Protein AF-A0A9D1ZMM8-F1 (afdb_monomer_lite)

Foldseek 3Di:
DDPCVQAVPLVVVLVVLVVVLVVVVPCVPPVPPVPVPNVVSVVVSVVSVVVVVVCVVVVHTHPPPDPPDD

pLDDT: mean 74.11, std 17.13, range [33.97, 92.69]

Organism: NCBI:txid2838523

Structure (mmCIF, N/CA/C/O backbone):
data_AF-A0A9D1ZMM8-F1
#
_entry.id   AF-A0A9D1ZMM8-F1
#
loop_
_atom_site.group_PDB
_atom_site.id
_atom_site.type_symbol
_atom_site.label_atom_id
_atom_site.label_alt_id
_atom_site.label_comp_id
_atom_site.label_asym_id
_atom_site.label_entity_id
_atom_site.label_seq_id
_atom_site.pdbx_PDB_ins_code
_atom_site.Cartn_x
_atom_site.Cartn_y
_atom_site.Cartn_z
_atom_site.occupancy
_atom_site.B_iso_or_equiv
_atom_site.auth_seq_id
_atom_site.auth_comp_id
_atom_site.auth_asym_id
_atom_site.auth_atom_id
_atom_site.pdbx_PDB_model_num
ATOM 1 N N . MET A 1 1 ? -18.930 4.365 10.722 1.00 66.56 1 MET A N 1
ATOM 2 C CA . MET A 1 1 ? -18.126 4.091 9.510 1.00 66.56 1 MET A CA 1
ATOM 3 C C . MET A 1 1 ? -17.606 2.664 9.596 1.00 66.56 1 MET A C 1
ATOM 5 O O . MET A 1 1 ? -17.163 2.289 10.673 1.00 66.56 1 MET A O 1
ATOM 9 N N . ASN A 1 2 ? -17.721 1.844 8.545 1.00 82.06 2 ASN A N 1
ATOM 10 C CA . ASN A 1 2 ? -17.173 0.478 8.588 1.00 82.06 2 ASN A CA 1
ATOM 11 C C . ASN A 1 2 ? -15.658 0.477 8.286 1.00 82.06 2 ASN A C 1
ATOM 13 O O . ASN A 1 2 ? -15.149 1.421 7.686 1.00 82.06 2 ASN A O 1
ATOM 17 N N . LEU A 1 3 ? -14.940 -0.577 8.693 1.00 76.06 3 LEU A N 1
ATOM 18 C CA . LEU A 1 3 ? -13.485 -0.723 8.490 1.00 76.06 3 LEU A CA 1
ATOM 19 C C . LEU A 1 3 ? -13.062 -0.518 7.025 1.00 76.06 3 LEU A C 1
ATOM 21 O O . LEU A 1 3 ? -12.064 0.140 6.749 1.00 76.06 3 LEU A O 1
ATOM 25 N N . LYS A 1 4 ? -13.865 -1.015 6.076 1.00 77.00 4 LYS A N 1
ATOM 26 C CA . LYS A 1 4 ? -13.619 -0.848 4.638 1.00 77.00 4 LYS A CA 1
ATOM 27 C C . LYS A 1 4 ? -13.680 0.621 4.201 1.00 77.00 4 LYS A C 1
ATOM 29 O O . LYS A 1 4 ? -12.852 1.051 3.412 1.00 77.00 4 LYS A O 1
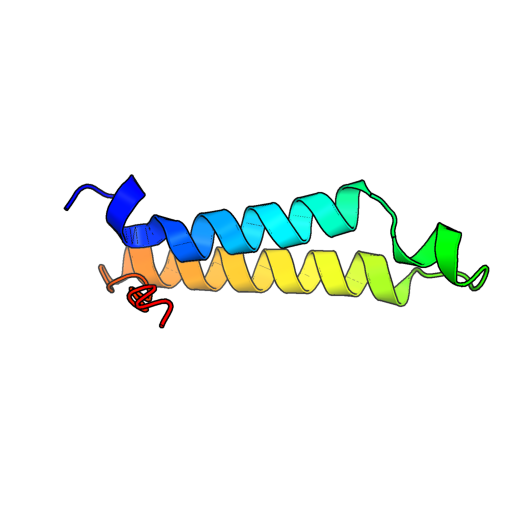ATOM 34 N N . GLN A 1 5 ? -14.648 1.387 4.699 1.00 83.25 5 GLN A N 1
ATOM 35 C CA . GLN A 1 5 ? -14.778 2.825 4.443 1.00 83.25 5 GLN A CA 1
ATOM 36 C C . GLN A 1 5 ? -13.674 3.616 5.147 1.00 83.25 5 GLN A C 1
ATOM 38 O O . GLN A 1 5 ? -13.170 4.586 4.584 1.00 83.25 5 GLN A O 1
ATOM 43 N N . LYS A 1 6 ? -13.280 3.181 6.351 1.00 85.25 6 LYS A N 1
ATOM 44 C CA . LYS A 1 6 ? -12.248 3.822 7.173 1.00 85.25 6 LYS A CA 1
ATOM 45 C C . LYS A 1 6 ? -10.886 3.872 6.482 1.00 85.25 6 LYS A C 1
ATOM 47 O O . LYS A 1 6 ? -10.213 4.882 6.610 1.00 85.25 6 LYS A O 1
ATOM 52 N N . TYR A 1 7 ? -10.536 2.841 5.713 1.00 88.12 7 TYR A N 1
ATOM 53 C CA . TYR A 1 7 ? -9.223 2.707 5.063 1.00 88.12 7 TYR A CA 1
ATOM 54 C C . TYR A 1 7 ? -9.296 2.616 3.532 1.00 88.12 7 TYR A C 1
ATOM 56 O O . TYR A 1 7 ? -8.395 2.085 2.885 1.00 88.12 7 TYR A O 1
ATOM 64 N N . SER A 1 8 ? -10.402 3.070 2.936 1.00 88.06 8 SER A N 1
ATOM 65 C CA . SER A 1 8 ? -10.636 2.942 1.489 1.00 88.06 8 SER A CA 1
ATOM 66 C C . SER A 1 8 ? -9.538 3.606 0.652 1.00 88.06 8 SER A C 1
ATOM 68 O O . SER A 1 8 ? -9.061 2.996 -0.301 1.00 88.06 8 SER A O 1
ATOM 70 N N . ASN A 1 9 ? -9.064 4.783 1.066 1.00 86.06 9 ASN A N 1
ATOM 71 C CA . ASN A 1 9 ? -8.005 5.518 0.377 1.00 86.06 9 ASN A CA 1
ATOM 72 C C . ASN A 1 9 ? -6.654 4.791 0.426 1.00 86.06 9 ASN A C 1
ATOM 74 O O . ASN A 1 9 ? -5.999 4.648 -0.605 1.00 86.06 9 ASN A O 1
ATOM 78 N N . GLU A 1 10 ? -6.236 4.293 1.593 1.00 89.88 10 GLU A N 1
ATOM 79 C CA . GLU A 1 10 ? -5.012 3.498 1.718 1.00 89.88 10 GLU A CA 1
ATOM 80 C C . GLU A 1 10 ? -5.079 2.227 0.861 1.00 89.88 10 GLU A C 1
ATOM 82 O O . GLU A 1 10 ? -4.136 1.915 0.132 1.00 89.88 10 GLU A O 1
ATOM 87 N N . ILE A 1 11 ? -6.216 1.526 0.902 1.00 89.44 11 ILE A N 1
ATOM 88 C CA . ILE A 1 11 ? -6.446 0.308 0.121 1.00 89.44 11 ILE A CA 1
ATOM 89 C C . ILE A 1 11 ? -6.393 0.602 -1.384 1.00 89.44 11 ILE A C 1
ATOM 91 O O . ILE A 1 11 ? -5.776 -0.156 -2.133 1.00 89.44 11 ILE A O 1
ATOM 95 N N . ASP A 1 12 ? -7.028 1.677 -1.846 1.00 89.19 12 ASP A N 1
ATOM 96 C CA . ASP A 1 12 ? -7.047 2.029 -3.266 1.00 89.19 12 ASP A CA 1
ATOM 97 C C . ASP A 1 12 ? -5.673 2.496 -3.763 1.00 89.19 12 ASP A C 1
ATOM 99 O O . ASP A 1 12 ? -5.282 2.160 -4.882 1.00 89.19 12 ASP A O 1
ATOM 103 N N . ASN A 1 13 ? -4.886 3.158 -2.913 1.00 86.12 13 ASN A N 1
ATOM 104 C CA . ASN A 1 13 ? -3.509 3.529 -3.231 1.00 86.12 13 ASN A CA 1
ATOM 105 C C . ASN A 1 13 ? -2.609 2.289 -3.407 1.00 86.12 13 ASN A C 1
ATOM 107 O O . ASN A 1 13 ? -1.911 2.156 -4.412 1.00 86.12 13 ASN A O 1
ATOM 111 N N . ILE A 1 14 ? -2.705 1.313 -2.494 1.00 89.31 14 ILE A N 1
ATOM 112 C CA . ILE A 1 14 ? -1.985 0.030 -2.608 1.00 89.31 14 ILE A CA 1
ATOM 113 C C . ILE A 1 14 ? -2.388 -0.715 -3.890 1.00 89.31 14 ILE A C 1
ATOM 115 O O . ILE A 1 14 ? -1.525 -1.248 -4.595 1.00 89.31 14 ILE A O 1
ATOM 119 N N . LYS A 1 15 ? -3.682 -0.726 -4.242 1.00 87.88 15 LYS A N 1
ATOM 120 C CA . LYS A 1 15 ? -4.145 -1.322 -5.507 1.00 87.88 15 LYS A CA 1
ATOM 121 C C . LYS A 1 15 ? -3.556 -0.616 -6.724 1.00 87.88 15 LYS A C 1
ATOM 123 O O . LYS A 1 15 ? -3.166 -1.306 -7.659 1.00 87.88 15 LYS A O 1
ATOM 128 N N . SER A 1 16 ? -3.479 0.716 -6.717 1.00 84.62 16 SER A N 1
ATOM 129 C CA . SER A 1 16 ? -2.894 1.486 -7.822 1.00 84.62 16 SER A CA 1
ATOM 130 C C . SER A 1 16 ? -1.431 1.109 -8.047 1.00 84.62 16 SER A C 1
ATOM 132 O O . SER A 1 16 ? -1.054 0.761 -9.162 1.00 84.62 16 SER A O 1
ATOM 134 N N . LEU A 1 17 ? -0.627 1.075 -6.981 1.00 83.81 17 LEU A N 1
ATOM 135 C CA . LEU A 1 17 ? 0.784 0.679 -7.060 1.00 83.81 17 LEU A CA 1
ATOM 136 C C . LEU A 1 17 ? 0.949 -0.776 -7.523 1.00 83.81 17 LEU A C 1
ATOM 138 O O . LEU A 1 17 ? 1.827 -1.084 -8.328 1.00 83.81 17 LEU A O 1
ATOM 142 N N . THR A 1 18 ? 0.074 -1.674 -7.061 1.00 84.81 18 THR A N 1
ATOM 143 C CA . THR A 1 18 ? 0.073 -3.080 -7.495 1.00 84.81 18 THR A CA 1
ATOM 144 C C . THR A 1 18 ? -0.271 -3.206 -8.979 1.00 84.81 18 THR A C 1
ATOM 146 O O . THR A 1 18 ? 0.317 -4.020 -9.687 1.00 84.81 18 THR A O 1
ATOM 149 N N . GLU A 1 19 ? -1.205 -2.394 -9.470 1.00 82.88 19 GLU A N 1
ATOM 150 C CA . GLU A 1 19 ? -1.586 -2.355 -10.878 1.00 82.88 19 GLU A CA 1
ATOM 151 C C . GLU A 1 19 ? -0.461 -1.790 -11.754 1.00 82.88 19 GLU A C 1
ATOM 153 O O . GLU A 1 19 ? -0.179 -2.340 -12.817 1.00 82.88 19 GLU A O 1
ATOM 158 N N . GLU A 1 20 ? 0.242 -0.753 -11.294 1.00 77.94 20 GLU A N 1
ATOM 159 C CA . GLU A 1 20 ? 1.435 -0.222 -11.964 1.00 77.94 20 GLU A CA 1
ATOM 160 C C . GLU A 1 20 ? 2.561 -1.258 -12.042 1.00 77.94 20 GLU A C 1
ATOM 162 O O . GLU A 1 20 ? 3.174 -1.430 -13.102 1.00 77.94 20 GLU A O 1
ATOM 167 N N . LEU A 1 21 ? 2.789 -1.997 -10.950 1.00 79.56 21 LEU A N 1
ATOM 168 C CA . LEU A 1 21 ? 3.743 -3.103 -10.907 1.00 79.56 21 LEU A CA 1
ATOM 169 C C . LEU A 1 21 ? 3.333 -4.227 -11.873 1.00 79.56 21 LEU A C 1
ATOM 171 O O . LEU A 1 21 ? 4.162 -4.706 -12.648 1.00 79.56 21 LEU A O 1
ATOM 175 N N . ARG A 1 22 ? 2.048 -4.608 -11.881 1.00 74.62 22 ARG A N 1
ATOM 176 C CA . ARG A 1 22 ? 1.480 -5.643 -12.763 1.00 74.62 22 ARG A CA 1
ATOM 177 C C . ARG A 1 22 ? 1.580 -5.272 -14.241 1.00 74.62 22 ARG A C 1
ATOM 179 O O . ARG A 1 22 ? 1.826 -6.145 -15.067 1.00 74.62 22 ARG A O 1
ATOM 186 N N . GLN A 1 23 ? 1.394 -3.997 -14.577 1.00 74.12 23 GLN A N 1
ATOM 187 C CA . GLN A 1 23 ? 1.491 -3.490 -15.947 1.00 74.12 23 GLN A CA 1
ATOM 188 C C . GLN A 1 23 ? 2.939 -3.384 -16.453 1.00 74.12 23 GLN A C 1
ATOM 190 O O . GLN A 1 23 ? 3.137 -3.040 -17.613 1.00 74.12 23 GLN A O 1
ATOM 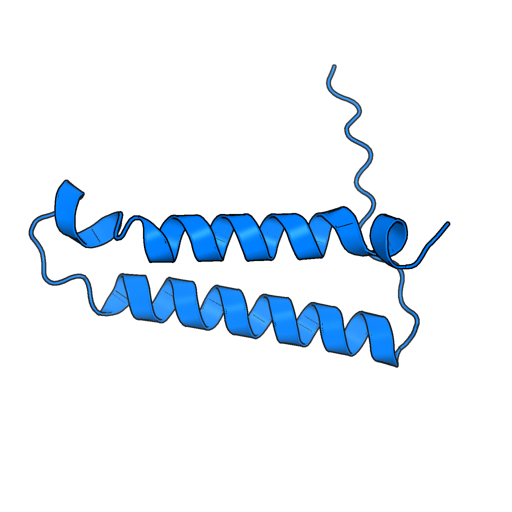195 N N . GLY A 1 24 ? 3.960 -3.653 -15.625 1.00 62.19 24 GLY A N 1
ATOM 196 C CA . GLY A 1 24 ? 5.360 -3.681 -16.068 1.00 62.19 24 GLY A CA 1
ATOM 197 C C . GLY A 1 24 ? 5.844 -2.356 -16.674 1.00 62.19 24 GLY A C 1
ATOM 198 O O . GLY A 1 24 ? 6.761 -2.343 -17.500 1.00 62.19 24 GLY A O 1
ATOM 199 N N . LYS A 1 25 ? 5.224 -1.234 -16.281 1.00 55.47 25 LYS A N 1
ATOM 200 C CA . LYS A 1 25 ? 5.234 0.033 -17.033 1.00 55.47 25 LYS A CA 1
ATOM 201 C C . LYS A 1 25 ? 6.590 0.722 -17.183 1.00 55.47 25 LYS A C 1
ATOM 203 O O . LYS A 1 25 ? 6.693 1.696 -17.922 1.00 55.47 25 LYS A O 1
ATOM 208 N N . ILE A 1 26 ? 7.645 0.227 -16.545 1.00 53.34 26 ILE A N 1
ATOM 209 C CA . ILE A 1 26 ? 8.989 0.777 -16.740 1.00 53.34 26 ILE A CA 1
ATOM 210 C C . ILE A 1 26 ? 9.758 0.084 -17.868 1.00 53.34 26 ILE A C 1
ATOM 212 O O . ILE A 1 26 ? 10.531 0.748 -18.564 1.00 53.34 26 ILE A O 1
ATOM 216 N N . TYR A 1 27 ? 9.534 -1.209 -18.114 1.00 49.53 27 TYR A N 1
ATOM 217 C CA . TYR A 1 27 ? 10.295 -1.931 -19.136 1.00 49.53 27 TYR A CA 1
ATOM 218 C C . TYR A 1 27 ? 9.860 -1.543 -20.556 1.00 49.53 27 TYR A C 1
ATOM 220 O O . TYR A 1 27 ? 10.705 -1.257 -21.407 1.00 49.53 27 TYR A O 1
ATOM 228 N N . GLU A 1 28 ? 8.547 -1.467 -20.795 1.00 47.00 28 GLU A N 1
ATOM 229 C CA . GLU A 1 28 ? 7.998 -1.240 -22.139 1.00 47.00 28 GLU A CA 1
ATOM 230 C C . GLU A 1 28 ? 8.245 0.180 -22.665 1.00 47.00 28 GLU A C 1
ATOM 232 O O . GLU A 1 28 ? 8.439 0.366 -23.866 1.00 47.00 28 GLU A O 1
ATOM 237 N N . ILE A 1 29 ? 8.299 1.177 -21.777 1.00 51.47 29 ILE A N 1
ATOM 238 C CA . ILE A 1 29 ? 8.457 2.585 -22.169 1.00 51.47 29 ILE A CA 1
ATOM 239 C C . ILE A 1 29 ? 9.932 2.953 -22.382 1.00 51.47 29 ILE A C 1
ATOM 241 O O . ILE A 1 29 ? 10.244 3.742 -23.272 1.00 51.47 29 ILE A O 1
ATOM 245 N N . THR A 1 30 ? 10.857 2.397 -21.590 1.00 57.53 30 THR A N 1
ATOM 246 C CA . THR A 1 30 ? 12.234 2.928 -21.521 1.00 57.53 30 THR A CA 1
ATOM 247 C C . THR A 1 30 ? 13.293 2.070 -22.208 1.00 57.53 30 THR A C 1
ATOM 249 O O . THR A 1 30 ? 14.358 2.592 -22.527 1.00 57.53 30 THR A O 1
ATOM 252 N N . ARG A 1 31 ? 13.043 0.772 -22.453 1.00 53.12 31 ARG A N 1
ATOM 253 C CA . ARG A 1 31 ? 14.037 -0.197 -22.976 1.00 53.12 31 ARG A CA 1
ATOM 254 C C . ARG A 1 31 ? 15.374 -0.237 -22.206 1.00 53.12 31 ARG A C 1
ATOM 256 O O . ARG A 1 31 ? 16.345 -0.818 -22.689 1.00 53.12 31 ARG A O 1
ATOM 263 N N . VAL A 1 32 ? 15.434 0.329 -21.001 1.00 55.34 32 VAL A N 1
ATOM 264 C CA . VAL A 1 32 ? 16.564 0.228 -20.068 1.00 55.34 32 VAL A CA 1
ATOM 265 C C . VAL A 1 32 ? 16.178 -0.801 -19.003 1.00 55.34 32 VAL A C 1
ATOM 267 O O . VAL A 1 32 ? 15.030 -0.817 -18.564 1.00 55.34 32 VAL A O 1
ATOM 270 N N . ARG A 1 33 ? 17.099 -1.695 -18.601 1.00 49.53 33 ARG A N 1
ATOM 271 C CA . ARG A 1 33 ? 16.831 -2.711 -17.560 1.00 49.53 33 ARG A CA 1
ATOM 272 C C . ARG A 1 33 ? 16.319 -2.026 -16.287 1.00 49.53 33 ARG A C 1
ATOM 274 O O . ARG A 1 33 ? 17.061 -1.332 -15.600 1.00 49.53 33 ARG A O 1
ATOM 281 N N . GLY A 1 34 ? 15.025 -2.199 -16.027 1.00 50.66 34 GLY A N 1
ATOM 282 C CA . GLY A 1 34 ? 14.244 -1.465 -15.035 1.00 50.66 34 GLY A CA 1
ATOM 283 C C . GLY A 1 34 ? 14.192 -2.125 -13.661 1.00 50.66 34 GLY A C 1
ATOM 284 O O . GLY A 1 34 ? 13.187 -1.970 -12.973 1.00 50.66 34 GLY A O 1
ATOM 285 N N . ASP A 1 35 ? 15.231 -2.842 -13.235 1.00 52.81 35 ASP A N 1
ATOM 286 C CA . ASP A 1 35 ? 15.234 -3.538 -11.937 1.00 52.81 35 ASP A CA 1
ATOM 287 C C . ASP A 1 35 ? 14.999 -2.556 -10.774 1.00 52.81 35 ASP A C 1
ATOM 289 O O . ASP A 1 35 ? 14.267 -2.853 -9.835 1.00 52.81 35 ASP A O 1
ATOM 293 N N . SER A 1 36 ? 15.502 -1.322 -10.908 1.00 54.62 36 SER A N 1
ATOM 294 C CA . SER A 1 36 ? 15.290 -0.224 -9.953 1.00 54.62 36 SER A CA 1
ATOM 295 C C . SER A 1 36 ? 13.812 0.151 -9.766 1.00 54.62 36 SER A C 1
ATOM 297 O O . SER A 1 36 ? 13.410 0.635 -8.714 1.00 54.62 36 SER A O 1
ATOM 299 N N . SER A 1 37 ? 12.969 -0.093 -10.767 1.00 69.94 37 SER A N 1
ATOM 300 C CA . SER A 1 37 ? 11.604 0.427 -10.793 1.00 69.94 37 SER A CA 1
ATOM 301 C C . SER A 1 37 ? 10.548 -0.535 -10.260 1.00 69.94 37 SER A C 1
ATOM 303 O O . SER A 1 37 ? 9.669 -0.113 -9.515 1.00 69.94 37 SER A O 1
ATOM 305 N N . ALA A 1 38 ? 10.681 -1.829 -10.563 1.00 73.94 38 ALA A N 1
ATOM 306 C CA . ALA A 1 38 ? 9.869 -2.867 -9.945 1.00 73.94 38 ALA A CA 1
ATOM 307 C C . ALA A 1 38 ? 10.243 -3.013 -8.465 1.00 73.94 38 ALA A C 1
ATOM 309 O O . ALA A 1 38 ? 9.358 -3.093 -7.620 1.00 73.94 38 ALA A O 1
ATOM 310 N N . TYR A 1 39 ? 11.544 -2.952 -8.147 1.00 76.19 39 TYR A N 1
ATOM 311 C CA . TYR A 1 39 ? 12.031 -2.910 -6.769 1.00 76.19 39 TYR A CA 1
ATOM 312 C C . TYR A 1 39 ? 11.477 -1.701 -6.004 1.00 76.19 39 TYR A C 1
ATOM 314 O O . TYR A 1 39 ? 10.983 -1.849 -4.890 1.00 76.19 39 TYR A O 1
ATOM 322 N N . LYS A 1 40 ? 11.495 -0.508 -6.614 1.00 79.81 40 LYS A N 1
ATOM 323 C CA . LYS A 1 40 ? 10.921 0.694 -6.002 1.00 79.81 40 LYS A CA 1
ATOM 324 C C . LYS A 1 40 ? 9.415 0.559 -5.763 1.00 79.81 40 LYS A C 1
ATOM 326 O O . LYS A 1 40 ? 8.976 0.802 -4.648 1.00 79.81 40 LYS A O 1
ATOM 331 N N . LEU A 1 41 ? 8.646 0.128 -6.766 1.00 78.88 41 LEU A N 1
ATOM 332 C CA . LEU A 1 41 ? 7.201 -0.083 -6.620 1.00 78.88 41 LEU A CA 1
ATOM 333 C C . LEU A 1 41 ? 6.882 -1.135 -5.549 1.00 78.88 41 LEU A C 1
ATOM 335 O O . LEU A 1 41 ? 5.967 -0.936 -4.758 1.00 78.88 41 LEU A O 1
ATOM 339 N N . ALA A 1 42 ? 7.655 -2.222 -5.480 1.00 83.75 42 ALA A N 1
ATOM 340 C CA . ALA A 1 42 ? 7.511 -3.230 -4.434 1.00 83.75 42 ALA A CA 1
ATOM 341 C C . ALA A 1 42 ? 7.783 -2.652 -3.032 1.00 83.75 42 ALA A C 1
ATOM 343 O O 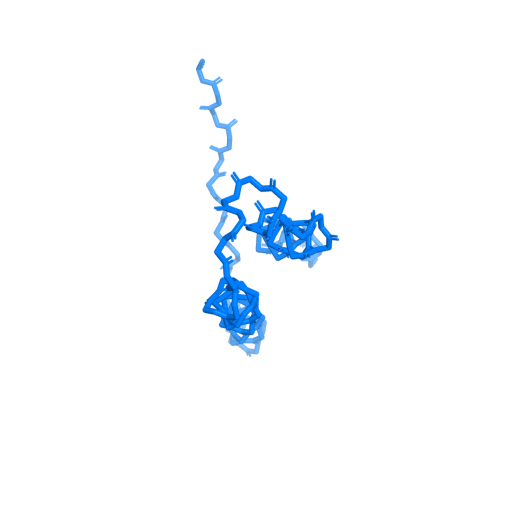. ALA A 1 42 ? 6.992 -2.886 -2.121 1.00 83.75 42 ALA A O 1
ATOM 344 N N . ASN A 1 43 ? 8.839 -1.848 -2.870 1.00 86.00 43 ASN A N 1
ATOM 345 C CA . ASN A 1 43 ? 9.124 -1.161 -1.607 1.00 86.00 43 ASN A CA 1
ATOM 346 C C . ASN A 1 43 ? 8.036 -0.145 -1.235 1.00 86.00 43 ASN A C 1
ATOM 348 O O . ASN A 1 43 ? 7.662 -0.045 -0.070 1.00 86.00 43 ASN A O 1
ATOM 352 N N . ASP A 1 44 ? 7.511 0.605 -2.204 1.00 84.62 44 ASP A N 1
ATOM 353 C CA . ASP A 1 44 ? 6.443 1.577 -1.961 1.00 84.62 44 ASP A CA 1
ATOM 354 C C . ASP A 1 44 ? 5.146 0.875 -1.516 1.00 84.62 44 ASP A C 1
ATOM 356 O O . ASP A 1 44 ? 4.472 1.352 -0.600 1.00 84.62 44 ASP A O 1
ATOM 360 N N . ILE A 1 45 ? 4.829 -0.293 -2.093 1.00 89.19 45 ILE A N 1
ATOM 361 C CA . ILE A 1 45 ? 3.719 -1.152 -1.651 1.00 89.19 45 ILE A CA 1
ATOM 362 C C . ILE A 1 45 ? 3.941 -1.640 -0.213 1.00 89.19 45 ILE A C 1
ATOM 364 O O . ILE A 1 45 ? 3.027 -1.526 0.605 1.00 89.19 45 ILE A O 1
ATOM 368 N N . ASP A 1 46 ? 5.134 -2.151 0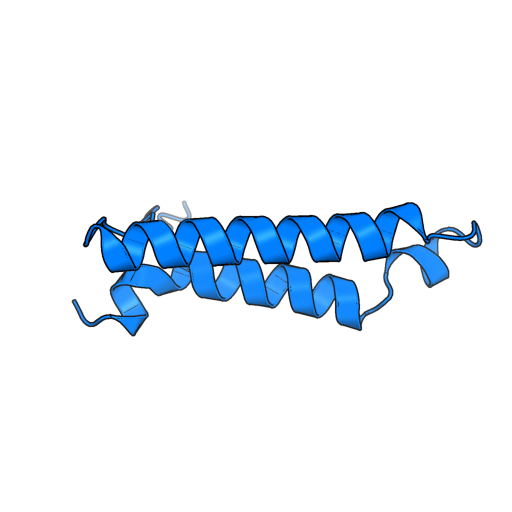.106 1.00 90.75 46 ASP A N 1
ATOM 369 C CA . ASP A 1 46 ? 5.460 -2.665 1.444 1.00 90.75 46 ASP A CA 1
ATOM 370 C C . ASP A 1 46 ? 5.350 -1.571 2.51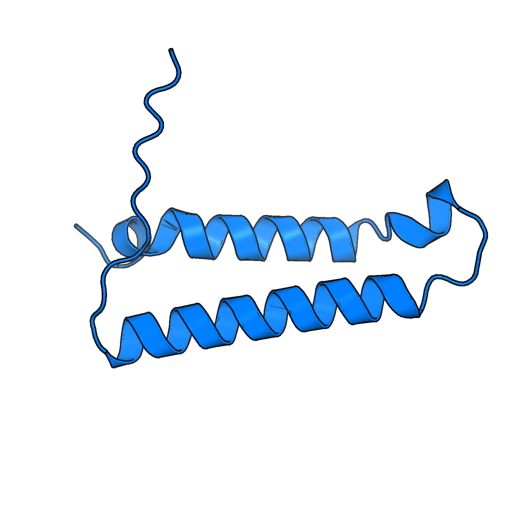6 1.00 90.75 46 ASP A C 1
ATOM 372 O O . ASP A 1 46 ? 4.674 -1.742 3.531 1.00 90.75 46 ASP A O 1
ATOM 376 N N . ASN A 1 47 ? 5.900 -0.385 2.241 1.00 90.56 47 ASN A N 1
ATOM 377 C CA . ASN A 1 47 ? 5.779 0.773 3.124 1.00 90.56 47 ASN A CA 1
ATOM 378 C C . ASN A 1 47 ? 4.310 1.151 3.370 1.00 90.56 47 ASN A C 1
ATOM 380 O O . ASN A 1 47 ? 3.909 1.369 4.511 1.00 90.56 47 ASN A O 1
ATOM 384 N N . LYS A 1 48 ? 3.477 1.184 2.320 1.00 90.31 48 LYS A N 1
ATOM 385 C CA . LYS A 1 48 ? 2.050 1.531 2.444 1.00 90.31 48 LYS A CA 1
ATOM 386 C C . LYS A 1 48 ? 1.247 0.479 3.207 1.00 90.31 48 LYS A C 1
ATOM 388 O O . LYS A 1 48 ? 0.319 0.838 3.933 1.00 90.31 48 LYS A O 1
ATOM 393 N N . LEU A 1 49 ? 1.595 -0.800 3.067 1.00 92.19 49 LEU A N 1
ATOM 394 C CA . LEU A 1 49 ? 1.004 -1.879 3.858 1.00 92.19 49 LEU A CA 1
ATOM 395 C C . LEU A 1 49 ? 1.387 -1.757 5.334 1.00 92.19 49 LEU A C 1
ATOM 397 O O . LEU A 1 49 ? 0.508 -1.847 6.190 1.00 92.19 49 LEU A O 1
ATOM 401 N N . ASN A 1 50 ? 2.662 -1.499 5.629 1.00 92.69 50 ASN A N 1
ATOM 402 C CA . ASN A 1 50 ? 3.141 -1.301 6.996 1.00 92.69 50 ASN A CA 1
ATOM 403 C C . ASN A 1 50 ? 2.472 -0.089 7.660 1.00 92.69 50 ASN A C 1
ATOM 405 O O . ASN A 1 50 ? 1.970 -0.217 8.777 1.00 92.69 50 ASN A O 1
ATOM 409 N N . ASP A 1 51 ? 2.363 1.041 6.953 1.00 91.75 51 ASP A N 1
ATOM 410 C CA . ASP A 1 51 ? 1.625 2.222 7.419 1.00 91.75 51 ASP A CA 1
ATOM 411 C C . ASP A 1 51 ? 0.172 1.862 7.778 1.00 91.75 51 ASP A C 1
ATOM 413 O O . ASP A 1 51 ? -0.327 2.220 8.847 1.00 91.75 51 ASP A O 1
ATOM 417 N N . LEU A 1 52 ? -0.520 1.122 6.904 1.00 91.56 52 LEU A N 1
ATOM 418 C CA . LEU A 1 52 ? -1.906 0.712 7.132 1.00 91.56 52 LEU A CA 1
ATOM 419 C C . LEU A 1 52 ? -2.041 -0.236 8.333 1.00 91.56 52 LEU A C 1
ATOM 421 O O . LEU A 1 52 ? -2.964 -0.083 9.133 1.00 91.56 52 LEU A O 1
ATOM 425 N N . ILE A 1 53 ? -1.126 -1.196 8.487 1.00 90.69 53 ILE A N 1
ATOM 426 C CA . ILE A 1 53 ? -1.102 -2.118 9.631 1.00 90.69 53 ILE A CA 1
ATOM 427 C C . ILE A 1 53 ? -0.908 -1.344 10.937 1.00 90.69 53 ILE A C 1
ATOM 429 O O . ILE A 1 53 ? -1.632 -1.594 11.901 1.00 90.69 53 ILE A O 1
ATOM 433 N N . ILE A 1 54 ? 0.021 -0.383 10.969 1.00 91.00 54 ILE A N 1
ATOM 434 C CA . ILE A 1 54 ? 0.249 0.483 12.133 1.00 91.00 54 ILE A CA 1
ATOM 435 C C . ILE A 1 54 ? -1.030 1.253 12.473 1.00 91.00 54 ILE A C 1
ATOM 437 O O . ILE A 1 54 ? -1.476 1.207 13.620 1.00 91.00 54 ILE A O 1
ATOM 441 N N . LYS A 1 55 ? -1.683 1.869 11.478 1.00 88.25 55 LYS A N 1
ATOM 442 C CA . LYS A 1 55 ? -2.948 2.587 11.690 1.00 88.25 55 LYS A CA 1
ATOM 443 C C . LYS A 1 55 ? -4.047 1.689 12.257 1.00 88.25 55 LYS A C 1
ATOM 445 O O . LYS A 1 55 ? -4.765 2.099 13.165 1.00 88.25 55 LYS A O 1
ATOM 450 N N . ILE A 1 56 ? -4.182 0.464 11.745 1.00 88.44 56 ILE A N 1
ATOM 451 C CA . ILE A 1 56 ? -5.162 -0.511 12.244 1.00 88.44 56 ILE A CA 1
ATOM 452 C C . ILE A 1 56 ? -4.853 -0.889 13.698 1.00 88.44 56 ILE A C 1
ATOM 454 O O . ILE A 1 56 ? -5.750 -0.845 14.539 1.00 88.44 56 ILE A O 1
ATOM 458 N N . ASN A 1 57 ? -3.595 -1.215 14.006 1.00 88.19 57 ASN A N 1
ATOM 459 C CA . ASN A 1 57 ? -3.171 -1.629 15.346 1.00 88.19 57 ASN A CA 1
ATOM 460 C C . ASN A 1 57 ? -3.332 -0.512 16.385 1.00 88.19 57 ASN A C 1
ATOM 462 O O . ASN A 1 57 ? -3.700 -0.783 17.526 1.00 88.19 57 ASN A O 1
ATOM 466 N N . ASN A 1 58 ? -3.112 0.737 15.977 1.00 89.69 58 ASN A N 1
ATOM 467 C CA . ASN A 1 58 ? -3.261 1.913 16.832 1.00 89.69 58 ASN A CA 1
ATOM 468 C C . ASN A 1 58 ? -4.696 2.476 16.842 1.00 89.69 58 ASN A C 1
ATOM 470 O O . ASN A 1 58 ? -4.960 3.468 17.520 1.00 89.69 58 ASN A O 1
ATOM 474 N N . ASN A 1 59 ? -5.629 1.866 16.098 1.00 85.38 59 ASN A N 1
ATOM 475 C CA . ASN A 1 59 ? -6.986 2.371 15.855 1.00 85.38 59 ASN A CA 1
ATOM 476 C C . ASN A 1 59 ? -7.028 3.814 15.297 1.00 85.38 59 ASN A C 1
ATOM 478 O O . ASN A 1 59 ? -8.026 4.525 15.440 1.00 85.38 59 ASN A O 1
ATOM 482 N N . GLU A 1 60 ? -5.968 4.235 14.612 1.00 86.62 60 GLU A N 1
ATOM 483 C CA . GLU A 1 60 ? -5.891 5.525 13.932 1.00 86.62 60 GLU A CA 1
ATOM 484 C C . GLU A 1 60 ? -6.863 5.572 12.748 1.00 86.62 60 GLU A C 1
ATOM 486 O O . GLU A 1 60 ? -7.236 4.543 12.164 1.00 86.62 60 GLU A O 1
ATOM 491 N N . ASP A 1 61 ? -7.300 6.780 12.400 1.00 80.75 61 ASP A N 1
ATOM 492 C CA . ASP A 1 61 ? -8.159 6.996 11.244 1.00 80.75 61 ASP A CA 1
ATOM 493 C C . ASP A 1 61 ? -7.365 6.964 9.934 1.00 80.75 61 ASP A C 1
ATOM 495 O O . ASP A 1 61 ? -6.214 7.402 9.848 1.00 80.75 61 ASP A O 1
ATOM 499 N N . GLY A 1 62 ? -7.984 6.397 8.894 1.00 74.19 62 GLY A N 1
ATOM 500 C CA . GLY A 1 62 ? -7.456 6.518 7.541 1.00 74.19 62 GLY A CA 1
ATOM 501 C C . GLY A 1 62 ? -7.537 7.968 7.073 1.00 74.19 62 GLY A C 1
ATOM 502 O O . GLY A 1 62 ? -8.366 8.745 7.555 1.00 74.19 62 GLY A O 1
ATOM 503 N N . ASN A 1 63 ? -6.681 8.345 6.127 1.00 71.81 63 ASN A N 1
ATOM 504 C CA . ASN A 1 63 ? -6.684 9.702 5.589 1.00 71.81 63 ASN A CA 1
ATOM 505 C C . ASN A 1 63 ? -7.928 9.901 4.718 1.00 71.81 63 ASN A C 1
ATOM 507 O O . ASN A 1 63 ? -7.908 9.632 3.521 1.00 71.81 63 ASN A O 1
ATOM 511 N N . TRP A 1 64 ? -9.015 10.379 5.321 1.00 48.78 64 TRP A N 1
ATOM 512 C CA . TRP A 1 64 ? -10.208 10.875 4.639 1.00 48.78 64 TRP A CA 1
ATOM 513 C C . TRP A 1 64 ? -9.936 12.284 4.095 1.00 48.78 64 TRP A C 1
ATOM 515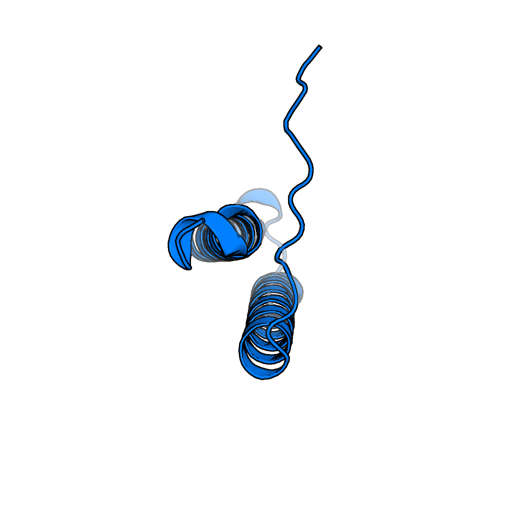 O O . TRP A 1 64 ? -10.435 13.272 4.624 1.00 48.78 64 TRP A O 1
ATOM 525 N N . GLU A 1 65 ? -9.138 12.413 3.033 1.00 49.69 65 GLU A N 1
ATOM 526 C CA . GLU A 1 65 ? -9.259 13.623 2.218 1.00 49.69 65 GLU A CA 1
ATOM 527 C C . GLU A 1 65 ? -10.553 13.498 1.416 1.00 49.69 65 GLU A C 1
ATOM 529 O O . GLU A 1 65 ? -10.701 12.660 0.524 1.00 49.69 65 GLU A O 1
ATOM 534 N N . SER A 1 66 ? -11.547 14.284 1.825 1.00 40.62 66 SER A N 1
ATOM 535 C CA . SER A 1 66 ? -12.797 14.460 1.110 1.00 40.62 66 SER A CA 1
ATOM 536 C C . SER A 1 66 ? -12.483 14.897 -0.317 1.00 40.62 66 SER A C 1
ATOM 538 O O . SER A 1 66 ? -11.943 15.977 -0.547 1.00 40.62 66 SER A O 1
ATOM 540 N N . PHE A 1 67 ? -12.857 14.069 -1.294 1.00 45.91 67 PHE A N 1
ATOM 541 C CA . PHE A 1 67 ? -12.928 14.469 -2.696 1.00 45.91 67 PHE A CA 1
ATOM 542 C C . PHE A 1 67 ? -14.023 15.535 -2.873 1.00 45.91 67 PHE A C 1
ATOM 544 O O . PHE A 1 67 ? -15.070 15.274 -3.459 1.00 45.91 67 PHE A O 1
ATOM 551 N N . ASN A 1 68 ? -13.785 16.755 -2.397 1.00 36.12 68 ASN A N 1
ATOM 552 C CA . ASN A 1 68 ? -14.425 17.937 -2.953 1.00 36.12 68 ASN A CA 1
ATOM 553 C C . ASN A 1 68 ? -13.677 18.264 -4.245 1.00 36.12 68 ASN A C 1
ATOM 555 O O . ASN A 1 68 ? -12.767 19.090 -4.278 1.00 36.12 68 ASN A O 1
ATOM 559 N N . LYS A 1 69 ? -14.038 17.547 -5.313 1.00 36.28 69 LYS A N 1
ATOM 560 C CA . LYS A 1 69 ? -13.768 18.011 -6.670 1.00 36.28 69 LYS A CA 1
ATOM 561 C C . LYS A 1 69 ? -14.643 19.245 -6.896 1.00 36.28 69 LYS A C 1
ATOM 563 O O . LYS A 1 69 ? -15.859 19.103 -7.006 1.00 36.28 69 LYS A O 1
ATOM 568 N N . ASN A 1 70 ? -14.014 20.418 -6.899 1.00 33.97 70 ASN A N 1
ATOM 569 C CA . ASN A 1 70 ? -14.531 21.584 -7.618 1.00 33.97 70 ASN A CA 1
ATOM 570 C C . ASN A 1 70 ? -14.430 21.336 -9.125 1.00 33.97 70 ASN A C 1
ATOM 572 O O . ASN A 1 70 ? -13.443 20.680 -9.538 1.00 33.97 70 ASN A O 1
#

Sequence (70 aa):
MNLKQKYSNEIDNIKSLTEELRQGKIYEITRVRGDSSAYKLANDIDNKLNDLIIKINNNEDGNWESFNKN

Secondary structure (DSSP, 8-state):
--HHHHTHHHHHHHHHHHHHHHTTTTHHHH-S--HHHHHHHHHHHHHHHHHHHHHHHTTPPP--------

Radius of gyration: 15.02 Å; chains: 1; bounding box: 35×27×40 Å